Protein AF-A0A1E5VYH0-F1 (afdb_monomer_lite)

Organism: NCBI:txid888268

Radius of gyration: 15.88 Å; chains: 1; bounding box: 29×45×37 Å

pLDDT: mean 75.68, std 14.26, range [33.75, 92.0]

Foldseek 3Di:
DDDPDCPDCPPLVVLVVVVQVVQDPPPDRPDDDDSVCSVVSVVVVVVCVQPPPVPPPPDDDPPCNVVDDDD

Secondary structure (DSSP, 8-state):
-PPPS---GGG-HHHHHHHHHHHB-SSSBSS---GGGHHHHHHHHHHHHHH-TTS--SSPPTT-GGGSPP-

Sequence (71 aa):
MWCPGGESHDNDSGFFAIKFMELWNGESFHGLVLTENMRQYRSQLLFYGLYHRINTVTKLPAGLESHGPRA

Structure (mmCIF, N/CA/C/O backbone):
data_AF-A0A1E5VYH0-F1
#
_entry.id   AF-A0A1E5VYH0-F1
#
loop_
_atom_site.group_PDB
_atom_site.id
_atom_site.type_symbol
_atom_site.label_atom_id
_atom_site.label_alt_id
_atom_site.label_comp_id
_atom_site.label_asym_id
_atom_site.label_entity_id
_atom_site.label_seq_id
_atom_site.pdbx_PDB_ins_code
_atom_site.Cartn_x
_atom_site.Cartn_y
_atom_site.Cartn_z
_atom_site.occupancy
_atom_site.B_iso_or_equiv
_atom_site.auth_seq_id
_atom_site.auth_comp_id
_atom_site.auth_asym_id
_atom_site.auth_atom_id
_atom_site.pdbx_PDB_model_num
ATOM 1 N N . MET A 1 1 ? -10.280 -28.993 -14.838 1.00 33.75 1 MET A N 1
ATOM 2 C CA . MET A 1 1 ? -9.051 -29.307 -14.082 1.00 33.75 1 MET A CA 1
ATOM 3 C C . MET A 1 1 ? -8.516 -27.989 -13.545 1.00 33.75 1 MET A C 1
ATOM 5 O O . MET A 1 1 ? -8.111 -27.153 -14.336 1.00 33.75 1 MET A O 1
ATOM 9 N N . TRP A 1 2 ? -8.673 -27.741 -12.243 1.00 35.38 2 TRP A N 1
ATOM 10 C CA . TRP A 1 2 ? -8.072 -26.592 -11.559 1.00 35.38 2 TRP A CA 1
ATOM 11 C C . TRP A 1 2 ? -6.602 -26.926 -11.290 1.00 35.38 2 TRP A C 1
ATOM 13 O O . TRP A 1 2 ? -6.323 -27.956 -10.680 1.00 35.38 2 TRP A O 1
ATOM 23 N N . CYS A 1 3 ? -5.681 -26.087 -11.756 1.00 43.38 3 CYS A N 1
ATOM 24 C CA . CYS A 1 3 ? -4.272 -26.171 -11.381 1.00 43.38 3 CYS A CA 1
ATOM 25 C C . CYS A 1 3 ? -4.050 -25.298 -10.136 1.00 43.38 3 CYS A C 1
ATOM 27 O O . CYS A 1 3 ? -4.325 -24.099 -10.200 1.00 43.38 3 CYS A O 1
ATOM 29 N N . PRO A 1 4 ? -3.575 -25.852 -9.008 1.00 58.84 4 PRO A N 1
ATOM 30 C CA . PRO A 1 4 ? -3.215 -25.061 -7.843 1.00 58.84 4 PRO A CA 1
ATOM 31 C C . PRO A 1 4 ? -1.796 -24.501 -8.024 1.00 58.84 4 PRO A C 1
ATOM 33 O O . PRO A 1 4 ? -0.880 -25.244 -8.369 1.00 58.84 4 PRO A O 1
ATOM 36 N N . GLY A 1 5 ? -1.600 -23.208 -7.751 1.00 46.50 5 GLY A N 1
ATOM 37 C CA . GLY A 1 5 ? -0.268 -22.688 -7.404 1.00 46.50 5 GLY A CA 1
ATOM 38 C C . GLY A 1 5 ? 0.428 -21.746 -8.388 1.00 46.50 5 GLY A C 1
ATOM 39 O O . GLY A 1 5 ? 1.643 -21.615 -8.314 1.00 46.50 5 GLY A O 1
ATOM 40 N N . GLY A 1 6 ? -0.299 -21.059 -9.267 1.00 40.88 6 GLY A N 1
ATOM 41 C CA . GLY A 1 6 ? 0.237 -19.914 -10.006 1.00 40.88 6 GLY A CA 1
ATOM 42 C C . GLY A 1 6 ? -0.633 -18.693 -9.765 1.00 40.88 6 GLY A C 1
ATOM 43 O O . GLY A 1 6 ? -1.439 -18.354 -10.622 1.00 40.88 6 GLY A O 1
ATOM 44 N N . GLU A 1 7 ? -0.535 -18.074 -8.586 1.00 50.66 7 GLU A N 1
ATOM 45 C CA . GLU A 1 7 ? -1.078 -16.726 -8.391 1.00 50.66 7 GLU A CA 1
ATOM 46 C C . GLU A 1 7 ? -0.238 -15.822 -9.298 1.00 50.66 7 GLU A C 1
ATOM 48 O O . GLU A 1 7 ? 0.899 -15.483 -8.967 1.00 50.66 7 GLU A O 1
ATOM 53 N N . SER A 1 8 ? -0.719 -15.542 -10.511 1.00 52.22 8 SER A N 1
ATOM 54 C CA . SER A 1 8 ? -0.052 -14.556 -11.342 1.00 52.22 8 SER A CA 1
ATOM 55 C C . SER A 1 8 ? -0.085 -13.245 -10.563 1.00 52.22 8 SER A C 1
ATOM 57 O O . SER A 1 8 ? -1.121 -12.838 -10.031 1.00 52.22 8 SER A O 1
ATOM 59 N N . HIS A 1 9 ? 1.061 -12.578 -10.464 1.00 57.53 9 HIS A N 1
ATOM 60 C CA . HIS A 1 9 ? 1.200 -11.245 -9.869 1.00 57.53 9 HIS A CA 1
ATOM 61 C C . HIS A 1 9 ? 0.414 -10.160 -10.650 1.00 57.53 9 HIS A C 1
ATOM 63 O O . HIS A 1 9 ? 0.675 -8.968 -10.516 1.00 57.53 9 HIS A O 1
ATOM 69 N N . ASP A 1 10 ? -0.566 -10.548 -11.468 1.00 60.69 10 ASP A N 1
ATOM 70 C CA . ASP A 1 10 ? -1.350 -9.674 -12.334 1.00 60.69 10 ASP A CA 1
ATOM 71 C C . ASP A 1 10 ? -2.350 -8.821 -11.541 1.00 60.69 10 ASP A C 1
ATOM 73 O O . ASP A 1 10 ? -2.829 -7.804 -12.039 1.00 60.69 10 ASP A O 1
ATOM 77 N N . ASN A 1 11 ? -2.651 -9.191 -10.290 1.00 71.75 11 ASN A N 1
ATOM 78 C CA . ASN A 1 11 ? -3.643 -8.497 -9.463 1.00 71.75 11 ASN A CA 1
ATOM 79 C C . ASN A 1 11 ? -3.035 -7.514 -8.442 1.00 71.75 11 ASN A C 1
ATOM 81 O O . ASN A 1 11 ? -3.710 -7.053 -7.524 1.00 71.75 11 ASN A O 1
ATOM 85 N N . ASP A 1 12 ? -1.749 -7.187 -8.592 1.00 80.81 12 ASP A N 1
ATOM 86 C CA . ASP A 1 12 ? -1.036 -6.245 -7.721 1.00 80.81 12 ASP A CA 1
ATOM 87 C C . ASP A 1 12 ? -1.161 -4.777 -8.145 1.00 80.81 12 ASP A C 1
ATOM 89 O O . ASP A 1 12 ? -0.708 -3.883 -7.427 1.00 80.81 12 ASP A O 1
ATOM 93 N N . SER A 1 13 ? -1.769 -4.503 -9.301 1.00 83.56 13 SER A N 1
ATOM 94 C CA . SER A 1 13 ? -1.816 -3.169 -9.917 1.00 83.56 13 SER A CA 1
ATOM 95 C C . SER A 1 13 ? -2.347 -2.083 -8.973 1.00 83.56 13 SER A C 1
ATOM 97 O O . SER A 1 13 ? -1.767 -0.999 -8.890 1.00 83.56 13 SER A O 1
ATOM 99 N N . GLY A 1 14 ? -3.392 -2.385 -8.197 1.00 85.75 14 GLY A N 1
ATOM 100 C CA . GLY A 1 14 ? -3.936 -1.468 -7.193 1.00 85.75 14 GLY A CA 1
ATOM 101 C C . GLY A 1 14 ? -2.955 -1.172 -6.054 1.00 85.75 14 GLY A C 1
ATOM 102 O O . GLY A 1 14 ? -2.809 -0.022 -5.642 1.00 85.75 14 GLY A O 1
ATOM 103 N N . PHE A 1 15 ? -2.225 -2.183 -5.581 1.00 85.69 15 PHE A N 1
ATOM 104 C CA . PHE A 1 15 ? -1.211 -2.005 -4.540 1.00 85.69 15 PHE A CA 1
ATOM 105 C C . PHE A 1 15 ? -0.005 -1.215 -5.058 1.00 85.69 15 PHE A C 1
ATOM 107 O O . PHE A 1 15 ? 0.509 -0.355 -4.343 1.00 85.69 15 PHE A O 1
ATOM 114 N N . PHE A 1 16 ? 0.407 -1.444 -6.310 1.00 84.69 16 PHE A N 1
ATOM 115 C CA . PHE A 1 16 ? 1.436 -0.637 -6.964 1.00 84.69 16 PHE A CA 1
ATOM 116 C C . PHE A 1 16 ? 1.024 0.831 -7.034 1.00 84.69 16 PHE A C 1
ATOM 118 O O . PHE A 1 16 ? 1.799 1.687 -6.619 1.00 84.69 16 PHE A O 1
ATOM 125 N N . ALA A 1 17 ? -0.197 1.131 -7.487 1.00 88.88 17 ALA A N 1
ATOM 126 C CA . ALA A 1 17 ? -0.691 2.505 -7.566 1.00 88.88 17 ALA A CA 1
ATOM 127 C C . ALA A 1 17 ? -0.631 3.221 -6.205 1.00 88.88 17 ALA A C 1
ATOM 129 O O . ALA A 1 17 ? -0.149 4.349 -6.121 1.00 88.88 17 ALA A O 1
ATOM 130 N N . ILE A 1 18 ? -1.048 2.547 -5.129 1.00 89.25 18 ILE A N 1
ATOM 131 C CA . ILE A 1 18 ? -0.985 3.093 -3.765 1.00 89.25 18 ILE A CA 1
ATOM 132 C C . ILE A 1 18 ? 0.463 3.347 -3.339 1.00 89.25 18 ILE A C 1
ATOM 134 O O . ILE A 1 18 ? 0.772 4.431 -2.846 1.00 89.25 18 ILE A O 1
ATOM 138 N N . LYS A 1 19 ? 1.368 2.389 -3.568 1.00 86.81 19 LYS A N 1
ATOM 139 C CA . LYS A 1 19 ? 2.777 2.542 -3.188 1.00 86.81 19 LYS A CA 1
ATOM 140 C C . LYS A 1 19 ? 3.476 3.637 -3.993 1.00 86.81 19 LYS A C 1
ATOM 142 O O . LYS A 1 19 ? 4.270 4.386 -3.434 1.00 86.81 19 LYS A O 1
ATOM 147 N N . PHE A 1 20 ? 3.162 3.778 -5.279 1.00 87.44 20 PHE A N 1
ATOM 148 C CA . PHE A 1 20 ? 3.679 4.875 -6.095 1.00 87.44 20 PHE A CA 1
ATOM 149 C C . PHE A 1 20 ? 3.197 6.235 -5.590 1.00 87.44 20 PHE A C 1
ATOM 151 O O . PHE A 1 20 ? 4.008 7.151 -5.503 1.00 87.44 20 PHE A O 1
ATOM 158 N N . MET A 1 21 ? 1.926 6.365 -5.196 1.00 90.62 21 MET A N 1
ATOM 159 C CA . MET A 1 21 ? 1.428 7.600 -4.576 1.00 90.62 21 MET A CA 1
ATOM 160 C C . MET A 1 21 ? 2.135 7.910 -3.251 1.00 90.62 21 MET A C 1
ATOM 162 O O . MET A 1 21 ? 2.465 9.062 -3.004 1.00 90.62 21 MET A O 1
ATOM 166 N N . GLU A 1 22 ? 2.409 6.900 -2.420 1.00 88.25 22 GLU A N 1
ATOM 167 C CA . GLU A 1 22 ? 3.170 7.069 -1.172 1.00 88.25 22 GLU A CA 1
ATOM 168 C C . GLU A 1 22 ? 4.618 7.521 -1.430 1.00 88.25 22 GLU A C 1
ATOM 170 O O . GLU A 1 22 ? 5.160 8.342 -0.693 1.00 88.25 2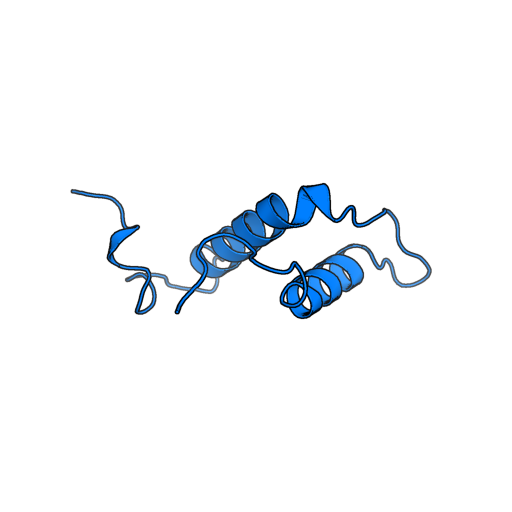2 GLU A O 1
ATOM 175 N N . LEU A 1 23 ? 5.252 7.001 -2.487 1.00 89.25 23 LEU A N 1
ATOM 176 C CA . LEU A 1 23 ? 6.631 7.335 -2.851 1.00 89.25 23 LEU A CA 1
ATOM 177 C C . LEU A 1 23 ? 6.768 8.655 -3.623 1.00 89.25 23 LEU A C 1
ATOM 179 O O . LEU A 1 23 ? 7.881 9.153 -3.809 1.00 89.25 23 LEU A O 1
ATOM 183 N N . TRP A 1 24 ? 5.662 9.227 -4.086 1.00 90.94 24 TRP A N 1
ATOM 184 C CA . TRP A 1 24 ? 5.655 10.471 -4.837 1.00 90.94 24 TRP A CA 1
ATOM 185 C C . TRP A 1 24 ? 5.736 11.674 -3.898 1.00 90.94 24 TRP A C 1
ATOM 187 O O . TRP A 1 24 ? 4.837 11.911 -3.095 1.00 90.94 24 TRP A O 1
ATOM 197 N N . ASN A 1 25 ? 6.797 12.473 -4.020 1.00 91.88 25 ASN A N 1
ATOM 198 C CA . ASN A 1 25 ? 6.964 13.684 -3.209 1.00 91.88 25 ASN A CA 1
ATOM 199 C C . ASN A 1 25 ? 6.430 14.967 -3.879 1.00 91.88 25 ASN A C 1
ATOM 201 O O . ASN A 1 25 ? 6.581 16.045 -3.312 1.00 91.88 25 ASN A O 1
ATOM 205 N N . GLY A 1 26 ? 5.834 14.869 -5.072 1.00 91.00 26 GLY A N 1
ATOM 206 C CA . GLY A 1 26 ? 5.412 16.024 -5.876 1.00 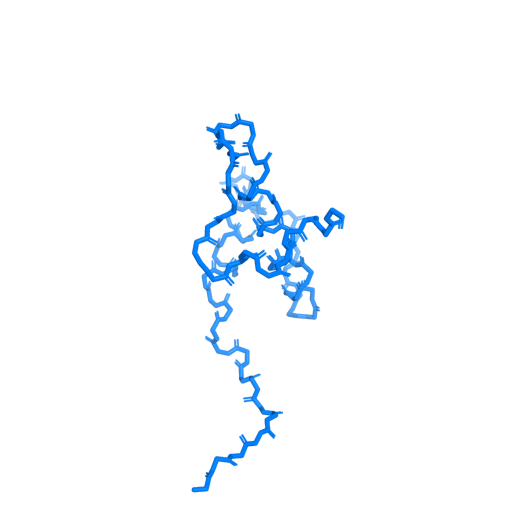91.00 26 GLY A CA 1
ATOM 207 C C . GLY A 1 26 ? 6.302 16.312 -7.088 1.00 91.00 26 GLY A C 1
ATOM 208 O O . GLY A 1 26 ? 5.824 16.915 -8.044 1.00 91.00 26 GLY A O 1
ATOM 209 N N . GLU A 1 27 ? 7.552 15.846 -7.079 1.00 92.00 27 GLU A N 1
ATOM 210 C CA . GLU A 1 27 ? 8.537 16.088 -8.145 1.00 92.00 27 GLU A CA 1
ATOM 211 C C . GLU A 1 27 ? 9.146 14.791 -8.691 1.00 92.00 27 GLU A C 1
ATOM 213 O O . GLU A 1 27 ? 9.425 14.677 -9.884 1.00 92.00 27 GLU A O 1
ATOM 218 N N . SER A 1 28 ? 9.363 13.801 -7.823 1.00 89.12 28 SER A N 1
ATOM 219 C CA . SER A 1 28 ? 9.982 12.523 -8.167 1.00 89.12 28 SER A CA 1
ATOM 220 C C . SER A 1 28 ? 9.550 11.410 -7.210 1.00 89.12 28 SER A C 1
ATOM 222 O O . SER A 1 28 ? 8.989 11.652 -6.136 1.00 89.12 28 SER A O 1
ATOM 224 N N . PHE A 1 29 ? 9.830 10.164 -7.593 1.00 88.00 29 PHE A N 1
ATOM 225 C CA . PHE A 1 29 ? 9.736 9.041 -6.667 1.00 88.00 29 PHE A CA 1
ATOM 226 C C . PHE A 1 29 ? 10.998 8.984 -5.811 1.00 88.00 29 PHE A C 1
ATOM 228 O O . PHE A 1 29 ? 12.103 8.867 -6.337 1.00 88.00 29 PHE A O 1
ATOM 235 N N . HIS A 1 30 ? 10.840 9.018 -4.489 1.00 88.06 30 HIS A N 1
ATOM 236 C CA . HIS A 1 30 ? 11.974 8.948 -3.562 1.00 88.06 30 HIS A CA 1
ATOM 237 C C . HIS A 1 30 ? 12.462 7.510 -3.290 1.00 88.06 30 HIS A C 1
ATOM 239 O O . HIS A 1 30 ? 13.321 7.296 -2.437 1.00 88.06 30 HIS A O 1
ATOM 245 N N . GLY A 1 31 ? 11.924 6.512 -3.999 1.00 82.00 31 GLY A N 1
ATOM 246 C CA . GLY A 1 31 ? 12.284 5.105 -3.846 1.00 82.00 31 GLY A CA 1
ATOM 247 C C . GLY A 1 31 ? 11.764 4.230 -4.987 1.00 82.00 31 GLY A C 1
ATOM 248 O O . GLY A 1 31 ? 10.973 4.673 -5.819 1.00 82.00 31 GLY A O 1
ATOM 249 N N . LEU A 1 32 ? 12.216 2.974 -5.017 1.00 80.19 32 LEU A N 1
ATOM 250 C CA . LEU A 1 32 ? 11.789 1.968 -5.991 1.00 80.19 32 LEU A CA 1
ATOM 251 C C . LEU A 1 32 ? 10.793 0.993 -5.359 1.00 80.19 32 LEU A C 1
ATOM 253 O O . LEU A 1 32 ? 10.989 0.538 -4.231 1.00 80.19 32 LEU A O 1
ATOM 257 N N . VAL A 1 33 ? 9.754 0.628 -6.112 1.00 78.50 33 VAL A N 1
ATOM 258 C CA . VAL A 1 33 ? 8.852 -0.465 -5.734 1.00 78.50 33 VAL A CA 1
ATOM 259 C C . VAL A 1 33 ? 9.386 -1.757 -6.337 1.00 78.50 33 VAL A C 1
ATOM 261 O O . VAL A 1 33 ? 9.344 -1.947 -7.551 1.00 78.50 33 VAL A O 1
ATOM 264 N N . LEU A 1 34 ? 9.899 -2.646 -5.488 1.00 80.31 34 LEU A N 1
ATOM 265 C CA . LEU A 1 34 ? 10.349 -3.972 -5.905 1.00 80.31 34 LEU A CA 1
ATOM 266 C C . LEU A 1 34 ? 9.191 -4.965 -5.772 1.00 80.31 34 LEU A C 1
ATOM 268 O O . LEU A 1 34 ? 8.543 -5.041 -4.726 1.00 80.31 34 LEU A O 1
ATOM 272 N N . THR A 1 35 ? 8.942 -5.737 -6.831 1.00 77.94 35 THR A N 1
ATOM 273 C CA . THR A 1 35 ? 7.874 -6.752 -6.898 1.00 77.94 35 THR A CA 1
ATOM 274 C C . THR A 1 35 ? 7.981 -7.784 -5.769 1.00 77.94 35 THR A C 1
ATOM 276 O O . THR A 1 35 ? 6.965 -8.220 -5.233 1.00 77.94 35 THR A O 1
ATOM 279 N N . GLU A 1 36 ? 9.202 -8.109 -5.338 1.00 80.69 36 GLU A N 1
ATOM 280 C CA . GLU A 1 36 ? 9.488 -9.022 -4.220 1.00 80.69 36 GLU A CA 1
ATOM 281 C C . GLU A 1 36 ? 8.915 -8.547 -2.872 1.00 80.69 36 GLU A C 1
ATOM 283 O O . GLU A 1 36 ? 8.553 -9.362 -2.022 1.00 80.69 36 GLU A O 1
ATOM 288 N N . A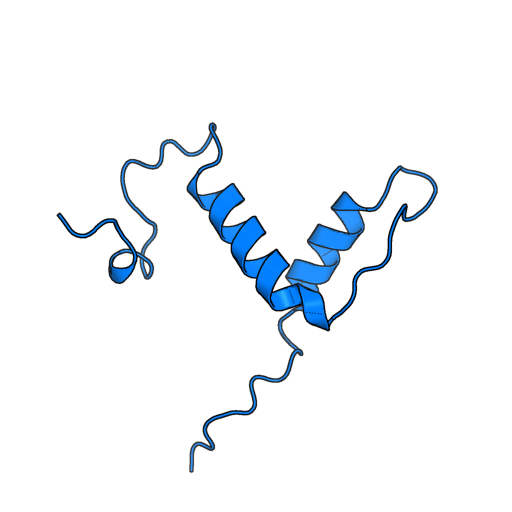SN A 1 37 ? 8.738 -7.234 -2.698 1.00 82.44 37 ASN A N 1
ATOM 289 C CA . ASN A 1 37 ? 8.215 -6.648 -1.465 1.00 82.44 37 ASN A CA 1
ATOM 290 C C . ASN A 1 37 ? 6.682 -6.531 -1.459 1.00 82.44 37 ASN A C 1
ATOM 292 O O . ASN A 1 37 ? 6.096 -6.203 -0.425 1.00 82.44 37 ASN A O 1
ATOM 296 N N . MET A 1 38 ? 5.999 -6.852 -2.567 1.00 82.31 38 MET A N 1
ATOM 297 C CA . MET A 1 38 ? 4.546 -6.664 -2.692 1.00 82.31 38 MET A CA 1
ATOM 298 C C . MET A 1 38 ? 3.750 -7.431 -1.645 1.00 82.31 38 MET A C 1
ATOM 300 O O . MET A 1 38 ? 2.819 -6.883 -1.060 1.00 82.31 38 MET A O 1
ATOM 304 N N . ARG A 1 39 ? 4.155 -8.659 -1.307 1.00 84.44 39 ARG A N 1
ATOM 305 C CA . ARG A 1 39 ? 3.501 -9.440 -0.245 1.00 84.44 39 ARG A CA 1
ATOM 306 C C . ARG A 1 39 ? 3.540 -8.727 1.112 1.00 84.44 39 ARG A C 1
ATOM 308 O O . ARG A 1 39 ? 2.562 -8.761 1.865 1.00 84.44 39 ARG A O 1
ATOM 315 N N . GLN A 1 40 ? 4.660 -8.077 1.425 1.00 84.75 40 GLN A N 1
ATOM 316 C CA . GLN A 1 40 ? 4.812 -7.312 2.660 1.00 84.75 40 GLN A CA 1
ATOM 317 C C . GLN A 1 40 ? 3.968 -6.036 2.608 1.00 84.75 40 GLN A C 1
ATOM 319 O O . GLN A 1 40 ? 3.252 -5.752 3.566 1.00 84.75 40 GLN A O 1
ATOM 324 N N . TYR A 1 41 ? 3.959 -5.329 1.473 1.00 83.94 41 TYR A N 1
ATOM 325 C CA . TYR A 1 41 ? 3.131 -4.134 1.286 1.00 83.94 41 TYR A CA 1
ATOM 326 C C . TYR A 1 41 ? 1.634 -4.427 1.394 1.00 83.94 41 TYR A C 1
ATOM 328 O O . TYR A 1 41 ? 0.932 -3.701 2.094 1.00 83.94 41 TYR A O 1
ATOM 336 N N . ARG A 1 42 ? 1.146 -5.524 0.798 1.00 85.25 42 ARG A N 1
ATOM 337 C CA . ARG A 1 42 ? -0.247 -5.976 0.962 1.00 85.25 42 ARG A CA 1
ATOM 338 C C . ARG A 1 42 ? -0.598 -6.150 2.444 1.00 85.25 42 ARG A C 1
ATOM 340 O O . ARG A 1 42 ? -1.631 -5.668 2.899 1.00 85.25 42 ARG A O 1
ATOM 347 N N . SER A 1 43 ? 0.288 -6.798 3.204 1.00 85.38 43 SER A N 1
ATOM 348 C CA . SER A 1 43 ? 0.087 -7.053 4.637 1.00 85.38 43 SER A CA 1
ATOM 349 C C . SER A 1 43 ? 0.088 -5.762 5.464 1.00 85.38 43 SER A C 1
ATOM 351 O O . SER A 1 43 ? -0.762 -5.585 6.334 1.00 85.38 43 SER A O 1
ATOM 353 N N . GLN A 1 44 ? 1.009 -4.838 5.173 1.00 85.31 44 GLN A N 1
ATOM 354 C CA . GLN A 1 44 ? 1.088 -3.534 5.838 1.00 85.31 44 GLN A CA 1
ATOM 355 C C . GLN A 1 44 ? -0.138 -2.670 5.544 1.00 85.31 44 GLN A C 1
ATOM 357 O O . GLN A 1 44 ? -0.700 -2.084 6.466 1.00 85.31 44 GLN A O 1
ATO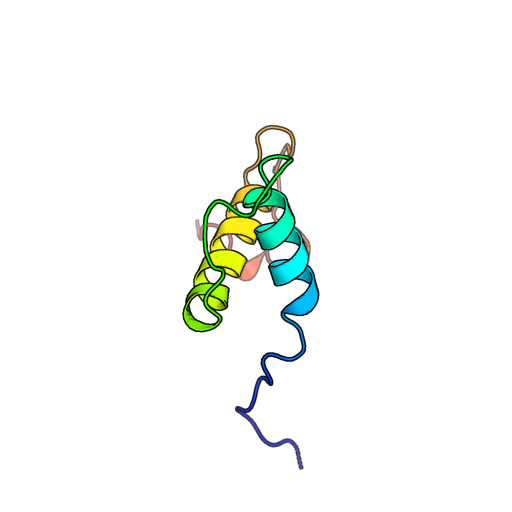M 362 N N . LEU A 1 45 ? -0.582 -2.623 4.285 1.00 85.94 45 LEU A N 1
ATOM 363 C CA . LEU A 1 45 ? -1.759 -1.858 3.886 1.00 85.94 45 LEU A CA 1
ATOM 364 C C . LEU A 1 45 ? -3.029 -2.415 4.536 1.00 85.94 45 LEU A C 1
ATOM 366 O O . LEU A 1 45 ? -3.856 -1.647 5.022 1.00 85.94 45 LEU A O 1
ATOM 370 N N . LEU A 1 46 ? -3.159 -3.744 4.601 1.00 85.56 46 LEU A N 1
ATOM 371 C CA . LEU A 1 46 ? -4.258 -4.394 5.309 1.00 85.56 46 LEU A CA 1
ATOM 372 C C . LEU A 1 46 ? -4.247 -4.033 6.799 1.00 85.56 46 LEU A C 1
ATOM 374 O O . LEU A 1 46 ? -5.283 -3.658 7.342 1.00 85.56 46 LEU A O 1
ATOM 378 N N . PHE A 1 47 ? -3.085 -4.096 7.456 1.00 84.69 47 PHE A N 1
ATOM 379 C CA . PHE A 1 47 ? -2.956 -3.718 8.864 1.00 84.69 47 PHE A CA 1
ATOM 380 C C . PHE A 1 47 ? -3.304 -2.242 9.089 1.00 84.69 47 PHE A C 1
ATOM 382 O O . PHE A 1 47 ? -4.091 -1.922 9.977 1.00 84.69 47 PHE A O 1
ATOM 389 N N . TYR A 1 48 ? -2.773 -1.345 8.256 1.00 84.19 48 TYR A N 1
ATOM 390 C CA . TYR A 1 48 ? -3.089 0.079 8.309 1.00 84.19 48 TYR A CA 1
ATOM 391 C C . TYR A 1 48 ? -4.591 0.323 8.139 1.00 84.19 48 TYR A C 1
ATOM 393 O O . TYR A 1 48 ? -5.185 1.021 8.953 1.00 84.19 48 TYR A O 1
ATOM 401 N N . GLY A 1 49 ? -5.228 -0.299 7.143 1.00 83.56 49 GLY A N 1
ATOM 402 C CA . GLY A 1 49 ? -6.667 -0.186 6.921 1.00 83.56 49 GLY A CA 1
ATOM 403 C C . GLY A 1 49 ? -7.491 -0.723 8.092 1.00 83.56 49 GLY A C 1
ATOM 404 O O . GLY A 1 49 ? -8.431 -0.071 8.527 1.00 83.56 49 GLY A O 1
ATOM 405 N N . LEU A 1 50 ? -7.132 -1.873 8.659 1.00 83.88 50 LEU A N 1
ATOM 406 C CA . LEU A 1 50 ? -7.877 -2.460 9.776 1.00 83.88 50 LEU A CA 1
ATOM 407 C C . LEU A 1 50 ? -7.710 -1.687 11.086 1.00 83.88 50 LEU A C 1
ATOM 409 O O . LEU A 1 50 ? -8.642 -1.637 11.874 1.00 83.88 50 LEU A O 1
ATOM 413 N N . TYR A 1 51 ? -6.550 -1.086 11.337 1.00 80.88 51 TYR A N 1
ATOM 414 C CA . TYR A 1 51 ? -6.250 -0.477 12.637 1.00 80.88 51 TYR A CA 1
ATOM 415 C C . TYR A 1 51 ? -6.067 1.041 12.577 1.00 80.88 51 TYR A C 1
ATOM 417 O O . TYR A 1 51 ? -5.610 1.650 13.547 1.00 80.88 51 TYR A O 1
ATOM 425 N N . HIS A 1 52 ? -6.429 1.686 11.464 1.00 81.94 52 HIS A N 1
ATOM 426 C CA . HIS A 1 52 ? -6.400 3.140 11.391 1.00 81.94 52 HIS A CA 1
ATOM 427 C C . HIS A 1 52 ? -7.305 3.726 12.474 1.00 81.94 52 HIS A C 1
ATOM 429 O O . HIS A 1 52 ? -8.467 3.362 12.591 1.00 81.94 52 HIS A O 1
ATOM 435 N N . A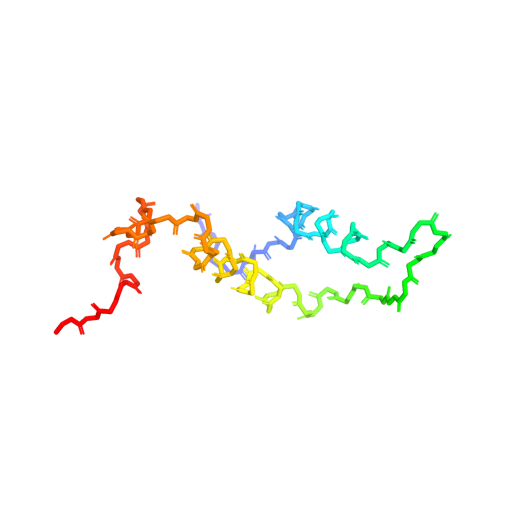RG A 1 53 ? -6.810 4.734 13.194 1.00 78.06 53 ARG A N 1
ATOM 436 C CA . ARG A 1 53 ? -7.545 5.475 14.233 1.00 78.06 53 ARG A CA 1
ATOM 437 C C . ARG A 1 53 ? -8.968 5.936 13.856 1.00 78.06 53 ARG A C 1
ATOM 439 O O . ARG A 1 53 ? -9.785 6.115 14.751 1.00 78.06 53 ARG A O 1
ATOM 446 N N . ILE A 1 54 ? -9.252 6.177 12.572 1.00 80.31 54 ILE A N 1
ATOM 447 C CA . ILE A 1 54 ? -10.579 6.607 12.095 1.00 80.31 54 ILE A CA 1
ATOM 448 C C . ILE A 1 54 ? -11.551 5.433 11.959 1.00 80.31 54 ILE A C 1
ATOM 450 O O . ILE A 1 54 ? -12.761 5.623 12.030 1.00 80.31 54 ILE A O 1
ATOM 454 N N . ASN A 1 55 ? -11.019 4.224 11.792 1.00 73.31 55 ASN A N 1
ATOM 455 C CA . ASN A 1 55 ? -11.794 3.006 11.743 1.00 73.31 55 ASN A CA 1
ATOM 456 C C . ASN A 1 55 ? -12.016 2.578 13.191 1.00 73.31 55 ASN A C 1
ATOM 458 O O . ASN A 1 55 ? -11.131 2.045 13.856 1.00 73.31 55 ASN A O 1
ATOM 462 N N . THR A 1 56 ? -13.210 2.856 13.707 1.00 68.56 56 THR A N 1
ATOM 463 C CA . THR A 1 56 ? -13.687 2.338 14.991 1.00 68.56 56 THR A CA 1
ATOM 464 C C . THR A 1 56 ? -13.960 0.841 14.849 1.00 68.56 56 THR A C 1
ATOM 466 O O . THR A 1 56 ? -15.103 0.382 14.830 1.00 68.56 56 THR A O 1
ATOM 469 N N . VAL A 1 57 ? -12.889 0.061 14.683 1.00 66.19 57 VAL A N 1
ATOM 470 C CA . VAL A 1 57 ? -12.962 -1.382 14.457 1.00 66.19 57 VAL A CA 1
ATOM 471 C C . VAL A 1 57 ? -13.378 -2.060 15.750 1.00 66.19 57 VAL A C 1
ATOM 473 O O . VAL A 1 57 ? -12.574 -2.413 16.604 1.00 66.19 57 VAL A O 1
ATOM 476 N N . THR A 1 58 ? -14.690 -2.207 15.894 1.00 68.06 58 THR A N 1
ATOM 477 C CA . THR A 1 58 ? -15.330 -3.002 16.946 1.00 68.06 58 THR A CA 1
ATOM 478 C C . THR A 1 58 ? -15.448 -4.470 16.538 1.00 68.06 58 THR A C 1
ATOM 480 O O . THR A 1 58 ? -15.573 -5.336 17.403 1.00 68.06 58 THR A O 1
ATOM 483 N N . LYS A 1 59 ? -15.400 -4.758 15.228 1.00 68.19 59 LYS A N 1
ATOM 484 C CA . LYS A 1 59 ? -15.432 -6.095 14.619 1.00 68.19 59 LYS A CA 1
ATOM 485 C C . LYS A 1 59 ? -14.628 -6.093 13.319 1.00 68.19 59 LYS A C 1
ATOM 487 O O . LYS A 1 59 ? -14.617 -5.086 12.612 1.00 68.19 59 LYS A O 1
ATOM 492 N N . LEU A 1 60 ? -13.978 -7.216 13.006 1.00 71.62 60 LEU A N 1
ATOM 493 C CA . LEU A 1 60 ? -13.303 -7.389 11.719 1.00 71.62 60 LEU A CA 1
ATOM 494 C C . LEU A 1 60 ? -14.322 -7.407 10.563 1.00 71.62 60 LEU A C 1
ATOM 496 O O . LEU A 1 60 ? -15.461 -7.834 10.772 1.00 71.62 60 LEU A O 1
ATOM 500 N N . PRO A 1 61 ? -13.932 -6.955 9.356 1.00 70.88 61 PRO A N 1
ATOM 501 C CA . PRO A 1 61 ? -14.768 -7.057 8.164 1.00 70.88 61 PRO A CA 1
ATOM 502 C C . PRO A 1 61 ? -15.135 -8.505 7.826 1.00 70.88 61 PRO A C 1
ATOM 504 O O . PRO A 1 61 ? -14.404 -9.438 8.166 1.00 70.88 61 PRO A O 1
ATOM 507 N N . ALA A 1 62 ? -16.236 -8.668 7.089 1.00 74.81 62 ALA A N 1
ATOM 508 C CA . ALA A 1 62 ? -16.679 -9.970 6.607 1.00 74.81 62 ALA A CA 1
ATOM 509 C C . ALA A 1 62 ? -15.594 -10.666 5.766 1.00 74.81 62 ALA A C 1
ATOM 511 O O . ALA A 1 62 ? -15.015 -10.056 4.867 1.00 74.81 62 ALA A O 1
ATOM 512 N N . GLY A 1 63 ? -15.322 -11.936 6.064 1.00 76.94 63 GLY A N 1
ATOM 513 C CA . GLY A 1 63 ? -14.254 -12.736 5.459 1.00 76.94 63 GLY A CA 1
ATOM 514 C C . GLY A 1 63 ? -12.916 -12.692 6.206 1.00 76.94 63 GLY A C 1
ATOM 515 O O . GLY A 1 63 ? -12.002 -13.430 5.844 1.00 76.94 63 GLY A O 1
ATOM 516 N N . LEU A 1 64 ? -12.782 -11.863 7.246 1.00 71.25 64 LEU A N 1
ATOM 517 C CA . LEU A 1 64 ? -11.583 -11.784 8.090 1.00 71.25 64 LEU A CA 1
ATOM 518 C C . LEU A 1 64 ? -11.834 -12.240 9.532 1.00 71.25 64 LEU A C 1
ATOM 520 O O . LEU A 1 64 ? -10.904 -12.249 10.337 1.00 71.25 64 LEU A O 1
ATOM 524 N N . GLU A 1 65 ? -13.051 -12.666 9.875 1.00 80.25 65 GLU A N 1
ATOM 525 C CA . GLU A 1 65 ? -13.428 -13.044 11.241 1.00 80.25 65 GLU A CA 1
ATOM 526 C C . GLU A 1 65 ? -12.577 -14.201 11.785 1.00 80.25 65 GLU A C 1
ATOM 528 O O . GLU A 1 65 ? -12.245 -14.221 12.969 1.00 80.25 65 GLU A O 1
ATOM 533 N N . SER A 1 66 ? -12.151 -15.131 10.921 1.00 73.19 66 SER A N 1
ATOM 534 C CA . SER A 1 66 ? -11.279 -16.260 11.283 1.00 73.19 66 SER A CA 1
ATOM 535 C C . SER A 1 66 ? -9.861 -15.852 11.690 1.00 73.19 66 SER A C 1
ATOM 537 O O . SER A 1 66 ? -9.144 -16.658 12.285 1.00 73.19 66 SER A O 1
ATOM 539 N N . HIS A 1 67 ? -9.452 -14.627 11.356 1.00 67.88 67 HIS A N 1
ATOM 540 C CA . HIS A 1 67 ? -8.141 -14.058 11.670 1.00 67.88 67 HIS A CA 1
ATOM 541 C C . HIS A 1 67 ? -8.175 -13.137 12.897 1.00 67.88 67 HIS A C 1
ATOM 543 O O . HIS A 1 67 ? -7.162 -12.517 13.226 1.00 67.88 67 HIS A O 1
ATOM 549 N N . GLY A 1 68 ? -9.323 -13.041 13.576 1.00 64.06 68 GLY A N 1
ATOM 550 C CA . GLY A 1 68 ? -9.437 -12.330 14.842 1.00 64.06 68 GLY A CA 1
ATOM 551 C C . GLY A 1 68 ? -8.615 -12.978 15.960 1.00 64.06 68 GLY A C 1
ATOM 552 O O . GLY A 1 68 ? -8.248 -14.154 15.865 1.00 64.06 68 GLY A O 1
ATOM 553 N N . PRO A 1 69 ? -8.328 -12.231 17.042 1.00 61.00 69 PRO A N 1
ATOM 554 C CA . PRO A 1 69 ? -7.715 -12.800 18.234 1.00 61.00 69 PRO A CA 1
ATOM 555 C C . PRO A 1 69 ? -8.578 -13.966 18.722 1.00 61.00 69 PRO A C 1
ATOM 557 O O . PRO A 1 69 ? -9.763 -13.785 19.006 1.00 61.00 69 PRO A O 1
ATOM 560 N N . ARG A 1 70 ? -8.004 -15.171 18.790 1.00 57.34 70 ARG A N 1
ATOM 561 C CA . ARG A 1 70 ? -8.669 -16.288 19.463 1.00 57.34 70 ARG A CA 1
ATOM 562 C C . ARG A 1 70 ? -8.658 -15.986 20.958 1.00 57.34 70 ARG A C 1
ATOM 564 O O . ARG A 1 70 ? -7.580 -15.831 21.52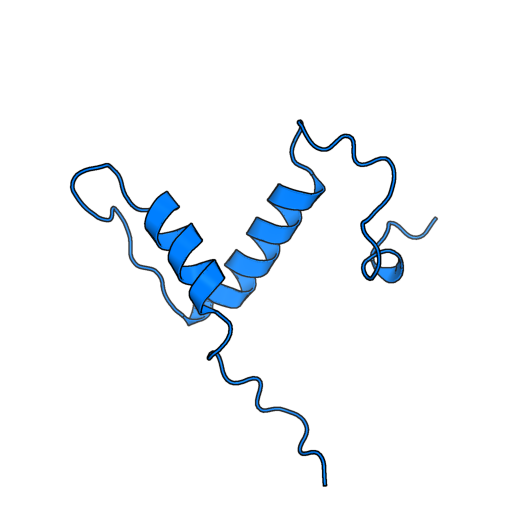9 1.00 57.34 70 ARG A O 1
ATOM 571 N N . ALA A 1 71 ? -9.852 -15.835 21.526 1.00 53.47 71 ALA A N 1
ATOM 572 C CA . ALA A 1 71 ? -10.064 -15.836 22.968 1.00 53.47 71 ALA A CA 1
ATOM 573 C C . ALA A 1 71 ? -9.687 -17.197 23.569 1.00 53.47 71 ALA A C 1
ATOM 575 O O . ALA A 1 71 ? -9.822 -18.213 22.844 1.00 53.47 71 ALA A O 1
#